Protein AF-A0A7S1DRW0-F1 (afdb_monomer_lite)

Sequence (112 aa):
KPSPTFPNPLFLMENPVLQLVQSLAPAVSYKESNVETNRKVWNNYAKDWRPDQDWVIKMASNLGEEWTTQGLEHVGDEWSDRASLNQVLDDWILPHLTVNGGEGCVAAGGGV

Organism: Hemiselmis andersenii (NCBI:txid464988)

Secondary structure (DSSP, 8-state):
-----PPPGGGG---HHHHHHHHHGGG---S--HHHHHHHHHHHHHHH--TT-HHHHHHHGGGGGG--TTS--STTTTTS-HHHHHHHIIIIIGGG--TTT-------SS--

pLDDT: mean 72.21, std 16.39, range [38.53, 93.38]

Radius of gyration: 24.85 Å; chains: 1; bounding box: 65×26×81 Å

Foldseek 3Di:
DDDDDDPDPPPPPPPVVVVVCVVCVLVDDDDDPPVVVVVSVVVVVQVPDDLPDPVLVVLLVVAPPPDDSVPCPDFQCSPYPPVVVVCCCVVPPVVPDDPPDDPDPPPPRRDD

Structure (mmCIF, N/CA/C/O backbone):
data_AF-A0A7S1DRW0-F1
#
_entry.id   AF-A0A7S1DRW0-F1
#
loop_
_atom_site.group_PDB
_atom_site.id
_atom_site.type_symbol
_atom_site.label_atom_id
_atom_site.label_alt_id
_atom_site.label_comp_id
_atom_site.label_asym_id
_atom_site.label_entity_id
_atom_site.label_seq_id
_atom_site.pdbx_PDB_ins_code
_atom_site.Cartn_x
_atom_site.Cartn_y
_atom_site.Cartn_z
_atom_site.occupancy
_atom_site.B_iso_or_equiv
_atom_site.auth_seq_id
_atom_site.auth_comp_id
_atom_site.auth_asym_id
_atom_site.auth_atom_id
_atom_site.pdbx_PDB_model_num
ATOM 1 N N . LYS A 1 1 ? -35.462 3.597 64.788 1.00 43.19 1 LYS A N 1
ATOM 2 C CA . LYS A 1 1 ? -35.792 2.806 63.578 1.00 43.19 1 LYS A CA 1
ATOM 3 C C . LYS A 1 1 ? -35.801 3.782 62.399 1.00 43.19 1 LYS A C 1
ATOM 5 O O . LYS A 1 1 ? -36.760 4.537 62.318 1.00 43.19 1 LYS A O 1
ATOM 10 N N . PRO A 1 2 ? -34.729 3.911 61.597 1.00 45.31 2 PRO A N 1
ATOM 11 C CA . PRO A 1 2 ? -34.750 4.801 60.443 1.00 45.31 2 PRO A CA 1
ATOM 12 C C . PRO A 1 2 ? -35.350 4.088 59.221 1.00 45.31 2 PRO A C 1
ATOM 14 O O . PRO A 1 2 ? -35.240 2.871 59.085 1.00 45.31 2 PRO A O 1
ATOM 17 N N . SER A 1 3 ? -36.053 4.870 58.404 1.00 45.34 3 SER A N 1
ATOM 18 C CA . SER A 1 3 ? -36.799 4.482 57.199 1.00 45.34 3 SER A CA 1
ATOM 19 C C . SER A 1 3 ? -35.879 3.956 56.081 1.00 45.34 3 SER A C 1
ATOM 21 O O . SER A 1 3 ? -34.753 4.446 55.974 1.00 45.34 3 SER A O 1
ATOM 23 N N . PRO A 1 4 ? -36.317 3.010 55.225 1.00 48.12 4 PRO A N 1
ATOM 24 C CA . PRO A 1 4 ? -35.537 2.582 54.070 1.00 48.12 4 PRO A CA 1
ATOM 25 C C . PRO A 1 4 ? -35.581 3.649 52.968 1.00 48.12 4 PRO A C 1
ATOM 27 O O . PRO A 1 4 ? -36.626 3.937 52.388 1.00 48.12 4 PRO A O 1
ATOM 30 N N . THR A 1 5 ? -34.428 4.235 52.659 1.00 52.19 5 THR A N 1
ATOM 31 C CA . THR A 1 5 ? -34.209 4.988 51.421 1.00 52.19 5 THR A CA 1
ATOM 32 C C . THR A 1 5 ? -34.170 4.008 50.252 1.00 52.19 5 THR A C 1
ATOM 34 O O . THR A 1 5 ? -33.234 3.217 50.136 1.00 52.19 5 THR A O 1
ATOM 37 N N . PHE A 1 6 ? -35.184 4.045 49.389 1.00 52.62 6 PHE A N 1
ATOM 38 C CA . PHE A 1 6 ? -35.141 3.364 48.097 1.00 52.62 6 PHE A CA 1
ATOM 39 C C . PHE A 1 6 ? -34.077 4.027 47.207 1.00 52.62 6 PHE A C 1
ATOM 41 O O . PHE A 1 6 ? -34.055 5.259 47.127 1.00 52.62 6 PHE A O 1
ATOM 48 N N . PRO A 1 7 ? -33.200 3.266 46.528 1.00 47.34 7 PRO A N 1
ATOM 49 C CA . PRO A 1 7 ? -32.311 3.852 45.541 1.00 47.34 7 PRO A CA 1
ATOM 50 C C . PRO A 1 7 ? -33.132 4.309 44.330 1.00 47.34 7 PRO A C 1
ATOM 52 O O . PRO A 1 7 ? -33.990 3.593 43.816 1.00 47.34 7 PRO A O 1
ATOM 55 N N . ASN A 1 8 ? -32.870 5.542 43.908 1.00 48.69 8 ASN A N 1
ATOM 56 C CA . ASN A 1 8 ? -33.477 6.190 42.754 1.00 48.69 8 ASN A CA 1
ATOM 57 C C . ASN A 1 8 ? -33.179 5.359 41.480 1.00 48.69 8 ASN A C 1
ATOM 59 O O . ASN A 1 8 ? -32.003 5.124 41.196 1.00 48.69 8 ASN A O 1
ATOM 63 N N . PRO A 1 9 ? -34.175 4.942 40.677 1.00 45.41 9 PRO A N 1
ATOM 64 C CA . PRO A 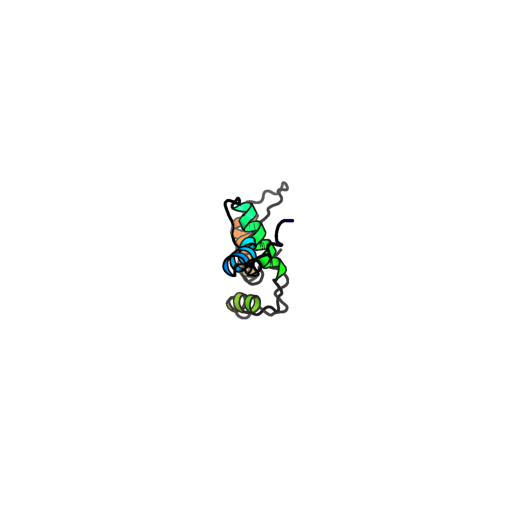1 9 ? -33.964 4.074 39.508 1.00 45.41 9 PRO A CA 1
ATOM 65 C C . PRO A 1 9 ? -33.282 4.763 38.307 1.00 45.41 9 PRO A C 1
ATOM 67 O O . PRO A 1 9 ? -33.159 4.172 37.240 1.00 45.41 9 PRO A O 1
ATOM 70 N N . LEU A 1 10 ? -32.808 6.002 38.461 1.00 47.94 10 LEU A N 1
ATOM 71 C CA . LEU A 1 10 ? -32.199 6.800 37.391 1.00 47.94 10 LEU A CA 1
ATOM 72 C C . LEU A 1 10 ? -30.684 6.581 37.211 1.00 47.94 10 LEU A C 1
ATOM 74 O O . LEU A 1 10 ? -30.066 7.270 36.407 1.00 47.94 10 LEU A O 1
ATOM 78 N N . PHE A 1 11 ? -30.069 5.633 37.925 1.00 48.75 11 PHE A N 1
ATOM 79 C CA . PHE A 1 11 ? -28.610 5.440 37.904 1.00 48.75 11 PHE A CA 1
ATOM 80 C C . PHE A 1 11 ? -28.096 4.431 36.853 1.00 48.75 11 PHE A C 1
ATOM 82 O O . PHE A 1 11 ? -26.914 4.110 36.851 1.00 48.75 11 PHE A O 1
ATOM 89 N N . LEU A 1 12 ? -28.952 3.925 35.956 1.00 49.38 12 LEU A N 1
ATOM 90 C CA . LEU A 1 12 ? -28.571 2.932 34.932 1.00 49.38 12 LEU A CA 1
ATOM 91 C C . LEU A 1 12 ? -28.955 3.336 33.500 1.00 49.38 12 LEU A C 1
ATOM 93 O O . LEU A 1 12 ? -29.200 2.483 32.654 1.00 49.38 12 LEU A O 1
ATOM 97 N N . MET A 1 13 ? -29.000 4.632 33.196 1.00 48.41 13 MET A N 1
ATOM 98 C CA . MET A 1 13 ? -28.824 5.059 31.808 1.00 48.41 13 MET A CA 1
ATOM 99 C C . MET A 1 13 ? -27.343 5.349 31.621 1.00 48.41 13 MET A C 1
ATOM 101 O O . MET A 1 13 ? -26.873 6.448 31.916 1.00 48.41 13 MET A O 1
ATOM 105 N N . GLU A 1 14 ? -26.598 4.331 31.185 1.00 60.47 14 GLU A N 1
ATOM 106 C CA . GLU A 1 14 ? -25.268 4.546 30.625 1.00 60.47 14 GLU A CA 1
ATOM 107 C C . GLU A 1 14 ? -25.389 5.649 29.578 1.00 60.47 14 GLU A C 1
ATOM 109 O O . GLU A 1 14 ? -26.160 5.547 28.624 1.00 60.47 14 GLU A O 1
ATOM 114 N N . ASN A 1 15 ? -24.707 6.764 29.826 1.00 73.38 15 ASN A N 1
ATOM 115 C CA . ASN A 1 15 ? -24.805 7.934 28.978 1.00 73.38 15 ASN A CA 1
ATOM 116 C C . ASN A 1 15 ? -24.388 7.519 27.552 1.00 73.38 15 ASN A C 1
ATOM 118 O O . ASN A 1 15 ? -23.252 7.076 27.375 1.00 73.38 15 ASN A O 1
ATOM 122 N N . PRO A 1 16 ? -25.251 7.657 26.531 1.00 70.50 16 PRO A N 1
ATOM 123 C CA . PRO A 1 16 ? -24.930 7.236 25.165 1.00 70.50 16 PRO A CA 1
ATOM 124 C C . PRO A 1 16 ? -23.700 7.968 24.609 1.00 70.50 16 PRO A C 1
ATOM 126 O O . PRO A 1 16 ? -22.990 7.439 23.758 1.00 70.50 16 PRO A O 1
ATOM 129 N N . VAL A 1 17 ? -23.384 9.152 25.149 1.00 68.31 17 VAL A N 1
ATOM 130 C CA . VAL A 1 17 ? -22.139 9.872 24.861 1.00 68.31 17 VAL A CA 1
ATOM 131 C C . VAL A 1 17 ? -20.920 9.121 25.404 1.00 68.31 17 VAL A C 1
ATOM 133 O O . VAL A 1 17 ? -19.900 9.073 24.729 1.00 68.31 17 VAL A O 1
ATOM 136 N N . LEU A 1 18 ? -21.005 8.489 26.580 1.00 66.06 18 LEU A N 1
ATOM 137 C CA . LEU A 1 18 ? -19.915 7.672 27.130 1.00 66.06 18 LEU A CA 1
ATOM 138 C C . LEU A 1 18 ? -19.681 6.405 26.306 1.00 66.06 18 LEU A C 1
ATOM 140 O O . LEU A 1 18 ? -18.528 6.074 26.052 1.00 66.06 18 LEU A O 1
ATOM 144 N N . GLN A 1 19 ? -20.741 5.740 25.840 1.00 70.69 19 GLN A N 1
ATOM 145 C CA . GLN A 1 19 ? -20.610 4.575 24.956 1.00 70.69 19 GLN A CA 1
ATOM 146 C C . GLN A 1 19 ? -19.999 4.959 23.604 1.00 70.69 19 GLN A C 1
ATOM 148 O O . GLN A 1 19 ? -19.099 4.280 23.112 1.00 70.69 19 GLN A O 1
ATOM 153 N N . LEU A 1 20 ? -20.420 6.092 23.033 1.00 71.19 20 LEU A N 1
ATOM 154 C CA . LEU A 1 20 ? -19.834 6.624 21.807 1.00 71.19 20 LEU A CA 1
ATOM 155 C C . LEU A 1 20 ? -18.347 6.956 22.005 1.00 71.19 20 LEU A C 1
ATOM 157 O O . LEU A 1 20 ? -17.514 6.511 21.221 1.00 71.19 20 LEU A O 1
ATOM 161 N N . VAL A 1 21 ? -17.992 7.654 23.087 1.00 69.88 21 VAL A N 1
ATOM 162 C CA . VAL A 1 21 ? -16.595 7.973 23.426 1.00 69.88 21 VAL A CA 1
ATOM 163 C C . VAL A 1 21 ? -15.768 6.705 23.648 1.00 69.88 21 VAL A C 1
ATOM 165 O O . VAL A 1 21 ? -14.647 6.639 23.162 1.00 69.88 21 VAL A O 1
ATOM 168 N N . GLN A 1 22 ? -16.307 5.677 24.308 1.00 68.69 22 GLN A N 1
ATOM 169 C CA . GLN A 1 22 ? -15.629 4.387 24.490 1.00 68.69 22 GLN A CA 1
ATOM 170 C C . GLN A 1 22 ? -15.452 3.623 23.173 1.00 68.69 22 GLN A C 1
ATOM 172 O O . GLN A 1 22 ? -14.400 3.027 22.961 1.00 68.69 22 GLN A O 1
ATOM 177 N N . SER A 1 23 ? -16.435 3.670 22.271 1.00 72.38 23 SER A N 1
ATOM 178 C CA . SER A 1 23 ? -16.342 3.040 20.946 1.00 72.38 23 SER A CA 1
ATOM 179 C C . SER A 1 23 ? -15.348 3.746 20.018 1.00 72.38 23 SER A C 1
ATOM 181 O O . SER A 1 23 ? -14.712 3.105 19.185 1.00 72.38 23 SER A O 1
ATOM 183 N N . LEU A 1 24 ? -15.177 5.059 20.195 1.00 67.19 24 LEU A N 1
ATOM 184 C CA . LEU A 1 24 ? -14.235 5.883 19.441 1.00 67.19 24 LEU A CA 1
ATOM 185 C C . LEU A 1 24 ? -12.853 5.946 20.106 1.00 67.19 24 LEU A C 1
ATOM 187 O O . LEU A 1 24 ? -11.885 6.299 19.442 1.00 67.19 24 LEU A O 1
ATOM 191 N N . ALA A 1 25 ? -12.726 5.577 21.384 1.00 64.69 25 ALA A N 1
ATOM 192 C CA . ALA A 1 25 ? -11.472 5.628 22.138 1.00 64.69 25 ALA A CA 1
ATOM 193 C C . ALA A 1 25 ? -10.301 4.866 21.481 1.00 64.69 25 ALA A C 1
ATOM 195 O O . ALA A 1 25 ? -9.194 5.400 21.498 1.00 64.69 25 ALA A O 1
ATOM 196 N N . PRO A 1 26 ? -10.488 3.691 20.843 1.00 64.38 26 PRO A N 1
ATOM 197 C CA . PRO A 1 26 ? -9.412 3.020 20.109 1.00 64.38 26 PRO A CA 1
ATOM 198 C C . PRO A 1 26 ? -8.958 3.779 18.853 1.00 64.38 26 PRO A C 1
ATOM 200 O O . PRO A 1 26 ? -7.848 3.559 18.374 1.00 64.38 26 PRO A O 1
ATOM 203 N N . ALA A 1 27 ? -9.813 4.654 18.313 1.00 60.34 27 ALA A N 1
ATOM 204 C CA . ALA A 1 27 ? -9.561 5.464 17.123 1.00 60.34 27 ALA A CA 1
ATOM 205 C C . ALA A 1 27 ? -9.046 6.881 17.452 1.00 60.34 27 ALA A C 1
ATOM 207 O O . ALA A 1 27 ? -8.635 7.613 16.553 1.00 60.34 27 ALA A O 1
ATOM 208 N N . VAL A 1 28 ? -9.052 7.281 18.728 1.00 55.28 28 VAL A N 1
ATOM 209 C CA . VAL A 1 28 ? -8.582 8.593 19.188 1.00 55.28 28 VAL A CA 1
ATOM 210 C C . VAL A 1 28 ? -7.127 8.480 19.646 1.00 55.28 28 VAL A C 1
ATOM 212 O O . VAL A 1 28 ? -6.835 7.944 20.712 1.00 55.28 28 VAL A O 1
ATOM 215 N N . SER A 1 29 ? -6.198 9.028 18.860 1.00 50.69 29 SER A N 1
ATOM 216 C CA . SER A 1 29 ? -4.794 9.176 19.269 1.00 50.69 29 SER A CA 1
ATOM 217 C C . SER A 1 29 ? -4.612 10.483 20.050 1.00 50.69 29 SER A C 1
ATOM 219 O O . SER A 1 29 ? -4.688 11.574 19.482 1.00 50.69 29 SER A O 1
ATOM 221 N N . TYR A 1 30 ? -4.375 10.395 21.363 1.00 50.81 30 TYR A N 1
ATOM 222 C CA . TYR A 1 30 ? -3.871 11.517 22.165 1.00 50.81 30 TYR A CA 1
ATOM 223 C C . TYR A 1 30 ? -2.361 11.352 22.383 1.00 50.81 30 TYR A C 1
ATOM 225 O O . TYR A 1 30 ? -1.934 10.425 23.061 1.00 50.81 30 TYR A O 1
ATOM 233 N N . LYS A 1 31 ? -1.566 12.286 21.834 1.00 56.78 31 LYS A N 1
ATOM 234 C CA . LYS A 1 31 ? -0.102 12.441 22.015 1.00 56.78 31 LYS A CA 1
ATOM 235 C C . LYS A 1 31 ? 0.709 11.134 22.008 1.00 56.78 31 LYS A C 1
ATOM 237 O O . LYS A 1 31 ? 1.611 10.948 22.824 1.00 56.78 31 LYS A O 1
ATOM 242 N N . GLU A 1 32 ? 0.450 10.262 21.049 1.00 62.66 32 GLU A N 1
ATOM 243 C CA . GLU A 1 32 ? 1.394 9.195 20.724 1.00 62.66 32 GLU A CA 1
ATOM 244 C C . GLU A 1 32 ? 2.458 9.716 19.753 1.00 62.66 32 GLU A C 1
ATOM 246 O O . GLU A 1 32 ? 2.243 10.695 19.032 1.00 62.66 32 GLU A O 1
ATOM 251 N N . SER A 1 33 ? 3.643 9.101 19.756 1.00 76.75 33 SER A N 1
ATOM 252 C CA . SER A 1 33 ? 4.655 9.433 18.755 1.00 76.75 33 SER A CA 1
ATOM 253 C C . SER A 1 33 ? 4.122 9.095 17.361 1.00 76.75 33 SER A C 1
ATOM 255 O O . SER A 1 33 ? 3.285 8.201 17.197 1.00 76.75 33 SER A O 1
ATOM 257 N N . ASN A 1 34 ? 4.631 9.784 16.339 1.00 79.75 34 ASN A N 1
ATOM 258 C CA . ASN A 1 34 ? 4.255 9.502 14.952 1.00 79.75 34 ASN A CA 1
ATOM 259 C C . ASN A 1 34 ? 4.516 8.023 14.596 1.00 79.75 34 ASN A C 1
ATOM 261 O O . ASN A 1 34 ? 3.745 7.396 13.882 1.00 79.75 34 ASN A O 1
ATOM 265 N N . VAL A 1 35 ? 5.565 7.438 15.186 1.00 84.62 35 VAL A N 1
ATOM 266 C CA . VAL A 1 35 ? 5.915 6.019 15.037 1.00 84.62 35 VAL A CA 1
ATOM 267 C C . VAL A 1 35 ? 4.813 5.106 15.575 1.00 84.62 35 VAL A C 1
ATOM 269 O O . VAL A 1 35 ? 4.388 4.191 14.876 1.00 84.62 35 VAL A O 1
ATOM 272 N N . GLU A 1 36 ? 4.334 5.348 16.796 1.00 80.12 36 GLU A N 1
ATOM 273 C CA . GLU A 1 36 ? 3.323 4.486 17.417 1.00 80.12 36 GLU A CA 1
ATOM 274 C C . GLU A 1 36 ? 1.952 4.650 16.749 1.00 80.12 36 GLU A C 1
ATOM 276 O O . GLU A 1 36 ? 1.255 3.666 16.505 1.00 80.12 36 GLU A O 1
ATOM 281 N N . THR A 1 37 ? 1.612 5.877 16.344 1.00 80.75 37 THR A N 1
ATOM 282 C CA . THR A 1 37 ? 0.391 6.142 15.571 1.00 80.75 37 THR A CA 1
ATOM 283 C C . THR A 1 37 ? 0.427 5.404 14.231 1.00 80.75 37 THR A C 1
ATOM 285 O O . THR A 1 37 ? -0.506 4.666 13.910 1.00 80.75 37 THR A O 1
ATOM 288 N N . ASN A 1 38 ? 1.526 5.518 13.479 1.00 81.50 38 ASN A N 1
ATOM 289 C CA . ASN A 1 38 ? 1.670 4.835 12.192 1.00 81.50 38 ASN A CA 1
ATOM 290 C C . ASN A 1 38 ? 1.660 3.314 12.346 1.00 81.50 38 ASN A C 1
ATOM 292 O O . ASN A 1 38 ? 1.029 2.630 11.546 1.00 81.50 38 ASN A O 1
ATOM 296 N N . ARG A 1 39 ? 2.289 2.772 13.396 1.00 85.38 39 ARG A N 1
ATOM 297 C CA . ARG A 1 39 ? 2.240 1.334 13.694 1.00 85.38 39 ARG A CA 1
ATOM 298 C C . ARG A 1 39 ? 0.802 0.841 13.844 1.00 85.38 39 ARG A C 1
ATOM 300 O O . ARG A 1 39 ? 0.451 -0.181 13.264 1.00 85.38 39 ARG A O 1
ATOM 307 N N . LYS A 1 40 ? -0.037 1.549 14.602 1.00 84.44 40 LYS A N 1
ATOM 308 C CA . LYS A 1 40 ? -1.443 1.160 14.798 1.00 84.44 40 LYS A CA 1
ATOM 309 C C . LYS A 1 40 ? -2.245 1.224 13.504 1.00 84.44 40 LYS A C 1
ATOM 311 O O . LYS A 1 40 ? -3.006 0.301 13.229 1.00 84.44 40 LYS A O 1
ATOM 316 N N . VAL A 1 41 ? -2.049 2.278 12.710 1.00 85.06 41 VAL A N 1
ATOM 317 C CA . VAL A 1 41 ? -2.688 2.419 11.393 1.00 85.06 41 VAL A CA 1
ATOM 318 C C . VAL A 1 41 ? -2.314 1.241 10.496 1.00 85.06 41 VAL A C 1
ATOM 320 O O . VAL A 1 41 ? -3.206 0.569 9.983 1.00 85.06 41 VAL A O 1
ATOM 323 N N . TRP A 1 42 ? -1.021 0.930 10.383 1.00 87.88 42 TRP A N 1
ATOM 324 C CA . TRP A 1 42 ? -0.542 -0.175 9.553 1.00 87.88 42 TRP A CA 1
ATOM 325 C C . TRP A 1 42 ? -1.012 -1.541 10.040 1.00 87.88 42 TRP A C 1
ATOM 327 O O . TRP A 1 42 ? -1.440 -2.358 9.231 1.00 87.88 42 TRP A O 1
ATOM 337 N N . ASN A 1 43 ? -1.006 -1.779 11.352 1.00 89.00 43 ASN A N 1
ATOM 338 C CA . ASN A 1 43 ? -1.495 -3.033 11.919 1.00 89.00 43 ASN A CA 1
ATOM 339 C C . ASN A 1 43 ? -2.984 -3.246 11.632 1.00 89.00 43 ASN A C 1
ATOM 341 O O . ASN A 1 43 ? -3.388 -4.355 11.293 1.00 89.00 43 ASN A O 1
ATOM 345 N N . ASN A 1 44 ? -3.800 -2.197 11.763 1.00 87.94 44 ASN A N 1
ATOM 346 C CA . ASN A 1 44 ? -5.227 -2.283 11.464 1.00 87.94 44 ASN A CA 1
ATOM 347 C C . ASN A 1 44 ? -5.467 -2.505 9.968 1.00 87.94 44 ASN A C 1
ATOM 349 O O . ASN A 1 44 ? -6.258 -3.370 9.606 1.00 87.94 44 ASN A O 1
ATOM 353 N N . TYR A 1 45 ? -4.739 -1.785 9.113 1.00 89.19 45 TYR A N 1
ATOM 354 C CA . TYR A 1 45 ? -4.808 -1.962 7.666 1.00 89.19 45 TYR A CA 1
ATOM 355 C C . TYR A 1 45 ? -4.461 -3.398 7.252 1.00 89.19 45 TYR A C 1
ATOM 357 O O . TYR A 1 45 ? -5.250 -4.065 6.589 1.00 89.19 45 TYR A O 1
ATOM 365 N N . ALA A 1 46 ? -3.316 -3.910 7.713 1.00 91.06 46 ALA A N 1
ATOM 366 C CA . ALA A 1 46 ? -2.835 -5.247 7.376 1.00 91.06 46 ALA A CA 1
ATOM 367 C C . ALA A 1 46 ? -3.734 -6.367 7.923 1.00 91.06 46 ALA A C 1
ATOM 369 O O . ALA A 1 46 ? -3.841 -7.425 7.310 1.00 91.06 46 ALA A O 1
ATOM 370 N N . LYS A 1 47 ? -4.397 -6.150 9.066 1.00 91.88 47 LYS A N 1
ATOM 371 C CA . LYS A 1 47 ? -5.304 -7.135 9.672 1.00 91.88 47 LYS A CA 1
ATOM 372 C C . LYS A 1 47 ? -6.526 -7.430 8.798 1.00 91.88 47 LYS A C 1
ATOM 374 O O . LYS A 1 47 ? -6.978 -8.576 8.755 1.00 91.88 47 LYS A O 1
ATOM 379 N N . ASP A 1 48 ? -7.065 -6.403 8.148 1.00 90.06 48 ASP A N 1
ATOM 380 C CA . ASP A 1 48 ? -8.298 -6.505 7.363 1.00 90.06 48 ASP A CA 1
ATOM 381 C C . ASP A 1 48 ? -8.034 -6.670 5.858 1.00 90.06 48 ASP A C 1
ATOM 383 O O . ASP A 1 48 ? -8.965 -6.952 5.092 1.00 90.06 48 ASP A O 1
ATOM 387 N N . TRP A 1 49 ? -6.770 -6.540 5.440 1.00 93.38 49 TRP A N 1
ATOM 388 C CA . TRP A 1 49 ? -6.333 -6.733 4.064 1.00 93.38 49 TRP A CA 1
ATOM 389 C C . TRP A 1 49 ? -6.526 -8.185 3.618 1.00 93.38 49 TRP A C 1
ATOM 391 O O . TRP A 1 49 ? -6.096 -9.134 4.280 1.00 93.38 49 TRP A O 1
ATOM 401 N N . ARG A 1 50 ? -7.179 -8.344 2.467 1.00 91.06 50 ARG A N 1
ATOM 402 C CA . ARG A 1 50 ? -7.224 -9.571 1.668 1.00 91.06 50 ARG A CA 1
ATOM 403 C C . ARG A 1 50 ? -7.401 -9.173 0.199 1.00 91.06 50 ARG A C 1
ATOM 405 O O . ARG A 1 50 ? -8.059 -8.160 -0.057 1.00 91.06 50 ARG A O 1
ATOM 412 N N . PRO A 1 51 ? -6.896 -9.966 -0.757 1.00 89.50 51 PRO A N 1
ATOM 413 C CA . PRO A 1 51 ? -6.985 -9.639 -2.182 1.00 89.50 51 PRO A CA 1
ATOM 414 C C . PRO A 1 51 ? -8.425 -9.575 -2.715 1.00 89.50 51 PRO A C 1
ATOM 416 O O . PRO A 1 51 ? -8.673 -8.969 -3.752 1.00 89.50 51 PRO A O 1
ATOM 419 N N . ASP A 1 52 ? -9.382 -10.184 -2.013 1.00 90.19 52 ASP A N 1
ATOM 420 C CA . ASP A 1 52 ? -10.800 -10.221 -2.368 1.00 90.19 52 ASP A CA 1
ATOM 421 C C . ASP A 1 52 ? -11.639 -9.101 -1.727 1.00 90.19 52 ASP A C 1
ATOM 423 O O . ASP A 1 52 ? -12.842 -9.029 -1.967 1.00 90.19 52 ASP A O 1
ATOM 427 N N . GLN A 1 53 ? -11.039 -8.209 -0.932 1.00 92.06 53 GLN A N 1
ATOM 428 C CA . GLN A 1 53 ? -11.766 -7.083 -0.342 1.00 92.06 53 GLN A CA 1
ATOM 429 C C . GLN A 1 53 ? -12.120 -6.034 -1.401 1.00 92.06 53 GLN A C 1
ATOM 431 O O . GLN A 1 53 ? -11.255 -5.582 -2.151 1.00 92.06 53 GLN A O 1
ATOM 436 N N . ASP A 1 54 ? -13.361 -5.541 -1.379 1.00 91.81 54 ASP A N 1
ATOM 437 C CA . ASP A 1 54 ? -13.857 -4.536 -2.334 1.00 91.81 54 ASP A CA 1
ATOM 438 C C . ASP A 1 54 ? -12.956 -3.297 -2.429 1.00 91.81 54 ASP A C 1
ATOM 440 O O . ASP A 1 54 ? -12.725 -2.750 -3.509 1.00 91.81 54 ASP A O 1
ATOM 444 N N . TRP A 1 55 ? -12.441 -2.833 -1.289 1.00 90.44 55 TRP A N 1
ATOM 445 C CA . TRP A 1 55 ? -11.585 -1.653 -1.239 1.00 90.44 55 TRP A CA 1
ATOM 446 C C . TRP A 1 55 ? -10.187 -1.925 -1.815 1.00 90.44 55 TRP A C 1
ATOM 448 O O . TRP A 1 55 ? -9.647 -1.043 -2.479 1.00 90.44 55 TRP A O 1
ATOM 458 N N . VAL A 1 56 ? -9.644 -3.136 -1.642 1.00 90.94 56 VAL A N 1
ATOM 459 C CA . VAL A 1 56 ? -8.358 -3.561 -2.226 1.00 90.94 56 VAL A CA 1
ATOM 460 C C . VAL A 1 56 ? -8.491 -3.665 -3.742 1.00 90.94 56 VAL A C 1
ATOM 462 O O . VAL A 1 56 ? -7.714 -3.056 -4.473 1.00 90.94 56 VAL A O 1
ATOM 465 N N . ILE A 1 57 ? -9.539 -4.339 -4.222 1.00 89.56 57 ILE A N 1
ATOM 466 C CA . ILE A 1 57 ? -9.857 -4.468 -5.653 1.00 89.56 57 ILE A CA 1
ATOM 467 C C . ILE A 1 57 ? -10.017 -3.084 -6.291 1.00 89.56 57 ILE A C 1
ATOM 469 O O . ILE A 1 57 ? -9.487 -2.812 -7.367 1.00 89.56 57 ILE A O 1
ATOM 473 N N . LYS A 1 58 ? -10.722 -2.171 -5.615 1.00 90.12 58 LYS A N 1
ATOM 474 C CA . LYS A 1 58 ? -10.899 -0.799 -6.097 1.00 90.12 58 LYS A CA 1
ATOM 475 C C . LYS A 1 58 ? -9.578 -0.033 -6.171 1.00 90.12 58 LYS A C 1
ATOM 477 O O . LYS A 1 58 ? -9.397 0.747 -7.103 1.00 90.12 58 LYS A O 1
ATOM 482 N N . MET A 1 59 ? -8.669 -0.223 -5.220 1.00 88.94 59 MET A N 1
ATOM 483 C CA . MET A 1 59 ? -7.347 0.407 -5.271 1.00 88.94 59 MET A CA 1
ATOM 484 C C . MET A 1 59 ? -6.514 -0.149 -6.425 1.00 88.94 59 MET A C 1
ATOM 486 O O . MET A 1 59 ? -6.053 0.633 -7.260 1.00 88.94 59 MET A O 1
ATOM 490 N N . ALA A 1 60 ? -6.452 -1.477 -6.537 1.00 88.12 60 ALA A N 1
ATOM 491 C CA . ALA A 1 60 ? -5.749 -2.176 -7.604 1.00 88.12 60 ALA A CA 1
ATOM 492 C C . ALA A 1 60 ? -6.311 -1.853 -8.997 1.00 88.12 60 ALA A C 1
ATOM 494 O O . ALA A 1 60 ? -5.560 -1.837 -9.962 1.00 88.12 60 ALA A O 1
ATOM 495 N N . SER A 1 61 ? -7.596 -1.488 -9.114 1.00 86.62 61 SER A N 1
ATOM 496 C CA . SER A 1 61 ? -8.216 -1.112 -10.395 1.00 86.62 61 SER A CA 1
ATOM 497 C C . SER A 1 61 ? -7.519 0.019 -11.152 1.00 86.62 61 SER A C 1
ATOM 499 O O . SER A 1 61 ? -7.643 0.107 -12.374 1.00 86.62 61 SER A O 1
ATOM 501 N N . ASN A 1 62 ? -6.739 0.847 -10.455 1.00 83.44 62 ASN A N 1
ATOM 502 C CA . ASN A 1 62 ? -5.964 1.920 -11.073 1.00 83.44 62 ASN A CA 1
ATOM 503 C C . ASN A 1 62 ? -4.666 1.431 -11.743 1.00 83.44 62 ASN A C 1
ATOM 505 O O . ASN A 1 62 ? -4.035 2.211 -12.451 1.00 83.44 62 ASN A O 1
ATOM 509 N N . LEU A 1 63 ? -4.281 0.165 -11.550 1.00 80.19 63 LEU A N 1
ATOM 510 C CA . LEU A 1 63 ? -3.047 -0.431 -12.079 1.00 80.19 63 LEU A CA 1
ATOM 511 C C . LEU A 1 63 ? -3.187 -0.950 -13.525 1.00 80.19 63 LEU A C 1
ATOM 513 O O . LEU A 1 63 ? -2.240 -1.488 -14.086 1.00 80.19 63 LEU A O 1
ATOM 517 N N . GLY A 1 64 ? -4.351 -0.782 -14.163 1.00 74.31 64 GLY A N 1
ATOM 518 C CA . GLY A 1 64 ? -4.557 -1.131 -15.576 1.00 74.31 64 GLY A CA 1
ATOM 519 C C . GLY A 1 64 ? -4.902 -2.605 -15.816 1.00 74.31 64 GLY A C 1
ATOM 520 O O . GLY A 1 64 ? -5.595 -3.215 -15.014 1.00 74.31 64 GLY A O 1
ATOM 521 N N . GLU A 1 65 ? -4.490 -3.176 -16.949 1.00 69.00 65 GLU A N 1
ATOM 522 C CA . GLU A 1 65 ? -4.810 -4.574 -17.310 1.00 69.00 65 GLU A CA 1
ATOM 523 C C . GLU A 1 65 ? -3.888 -5.609 -16.638 1.00 69.00 65 GLU A C 1
ATOM 525 O O . GLU A 1 65 ? -4.145 -6.808 -16.728 1.00 69.00 65 GLU A O 1
ATOM 530 N N . GLU A 1 66 ? -2.822 -5.171 -15.959 1.00 65.44 66 GLU A N 1
ATOM 531 C CA . GLU A 1 66 ? -1.824 -6.071 -15.364 1.00 65.44 66 GLU A CA 1
ATOM 532 C C . GLU A 1 66 ? -2.247 -6.676 -14.020 1.00 65.44 66 GLU A C 1
ATOM 534 O O . GLU A 1 66 ? -1.682 -7.689 -13.601 1.00 65.44 66 GLU A O 1
ATOM 539 N N . TRP A 1 67 ? -3.249 -6.111 -13.340 1.00 72.50 67 TRP A N 1
ATOM 540 C CA . TRP A 1 67 ? -3.699 -6.654 -12.061 1.00 72.50 67 TRP A CA 1
ATOM 541 C C . TRP A 1 67 ? -4.839 -7.662 -12.266 1.00 72.50 67 TRP A C 1
ATOM 543 O O . TRP A 1 67 ? -5.855 -7.408 -12.912 1.00 72.50 67 TRP A O 1
ATOM 553 N N . THR A 1 68 ? -4.683 -8.833 -11.658 1.00 67.62 68 THR A N 1
ATOM 554 C CA . THR A 1 68 ? -5.771 -9.788 -11.429 1.00 67.62 68 THR A CA 1
ATOM 555 C C . THR A 1 68 ? -5.854 -10.039 -9.928 1.00 67.62 68 THR A C 1
ATOM 557 O O . THR A 1 68 ? -4.860 -9.883 -9.222 1.00 67.62 68 THR A O 1
ATOM 560 N N . THR A 1 69 ? -7.003 -10.470 -9.404 1.00 59.56 69 THR A N 1
ATOM 561 C CA . THR A 1 69 ? -7.130 -10.840 -7.979 1.00 59.56 69 THR A CA 1
ATOM 562 C C . THR A 1 69 ? -6.167 -11.955 -7.555 1.00 59.56 69 THR A C 1
ATOM 564 O O . THR A 1 69 ? -5.868 -12.078 -6.375 1.00 59.56 69 THR A O 1
ATOM 567 N N . GLN A 1 70 ? -5.652 -12.747 -8.502 1.00 62.00 70 GLN A N 1
ATOM 568 C CA . GLN A 1 70 ? -4.624 -13.766 -8.259 1.00 62.00 70 GLN A CA 1
ATOM 569 C C . GLN A 1 70 ? -3.195 -13.199 -8.201 1.00 62.00 70 GLN A C 1
ATOM 571 O O . GLN A 1 70 ? -2.284 -13.928 -7.824 1.00 62.00 70 GLN A O 1
ATOM 576 N N . GLY A 1 71 ? -2.995 -11.933 -8.583 1.00 73.00 71 GLY A N 1
ATOM 577 C CA . GLY A 1 71 ? -1.697 -11.253 -8.592 1.00 73.00 71 GLY A CA 1
ATOM 578 C C . GLY A 1 71 ? -1.427 -10.353 -7.382 1.00 73.00 71 GLY A C 1
ATOM 579 O O . GLY A 1 71 ? -0.315 -9.855 -7.270 1.00 73.00 71 GLY A O 1
ATOM 580 N N . LEU A 1 72 ? -2.413 -10.144 -6.501 1.00 84.00 72 LEU A N 1
ATOM 581 C CA . LEU A 1 72 ? -2.238 -9.439 -5.227 1.00 84.00 72 LEU A CA 1
ATOM 582 C C . LEU A 1 72 ? -1.866 -10.464 -4.149 1.00 84.00 72 LEU A C 1
ATOM 584 O O . LEU A 1 72 ? -2.739 -11.080 -3.531 1.00 84.00 72 LEU A O 1
ATOM 588 N N . GLU A 1 73 ? -0.572 -10.693 -3.964 1.00 87.00 73 GLU A N 1
ATOM 589 C CA . GLU A 1 73 ? -0.046 -11.679 -3.016 1.00 87.00 73 GLU A CA 1
ATOM 590 C C . GLU A 1 73 ? 0.260 -11.036 -1.659 1.00 87.00 73 GLU A C 1
ATOM 592 O O . GLU A 1 73 ? 0.113 -11.660 -0.599 1.00 87.00 73 GLU A O 1
ATOM 597 N N . HIS A 1 74 ? 0.661 -9.767 -1.684 1.00 86.69 74 HIS A N 1
ATOM 598 C CA . HIS A 1 74 ? 1.175 -9.044 -0.537 1.00 86.69 74 HIS A CA 1
ATOM 599 C C . HIS A 1 74 ? 0.475 -7.700 -0.344 1.00 86.69 74 HIS A C 1
ATOM 601 O O . HIS A 1 74 ? 0.017 -7.046 -1.280 1.00 86.69 74 HIS A O 1
ATOM 607 N N . VAL A 1 75 ? 0.416 -7.270 0.918 1.00 88.00 75 VAL A N 1
ATOM 608 C CA . VAL A 1 75 ? -0.062 -5.931 1.275 1.00 88.00 75 VAL A CA 1
ATOM 609 C C . VAL A 1 75 ? 0.809 -4.895 0.565 1.00 88.00 75 VAL A C 1
ATOM 611 O O . VAL A 1 75 ? 2.027 -4.894 0.751 1.00 88.00 75 VAL A O 1
ATOM 614 N N . GLY A 1 76 ? 0.179 -4.001 -0.194 1.00 86.19 76 GLY A N 1
ATOM 615 C CA . GLY A 1 76 ? 0.858 -2.968 -0.973 1.00 86.19 76 GLY A CA 1
ATOM 616 C C . GLY A 1 76 ? 0.902 -3.258 -2.473 1.00 86.19 76 GLY A C 1
ATOM 617 O O . GLY A 1 76 ? 1.087 -2.331 -3.257 1.00 86.19 76 GLY A O 1
ATOM 618 N N . ASP A 1 77 ? 0.649 -4.495 -2.910 1.00 85.94 77 ASP A N 1
ATOM 619 C CA . ASP A 1 77 ? 0.546 -4.808 -4.345 1.00 85.94 77 ASP A CA 1
ATOM 620 C C . ASP A 1 77 ? -0.562 -3.986 -5.026 1.00 85.94 77 ASP A C 1
ATOM 622 O O . ASP A 1 77 ? -0.530 -3.744 -6.229 1.00 85.94 77 ASP A O 1
ATOM 626 N N . GLU A 1 78 ? -1.537 -3.499 -4.256 1.00 88.56 78 GLU A N 1
ATOM 627 C CA . GLU A 1 78 ? -2.596 -2.630 -4.749 1.00 88.56 78 GLU A CA 1
ATOM 628 C C . GLU A 1 78 ? -2.173 -1.164 -4.988 1.00 88.56 78 GLU A C 1
ATOM 630 O O . GLU A 1 78 ? -3.011 -0.368 -5.420 1.00 88.56 78 GLU A O 1
ATOM 635 N N . TRP A 1 79 ? -0.921 -0.771 -4.702 1.00 86.88 79 TRP A N 1
ATOM 636 C CA . TRP A 1 79 ? -0.442 0.622 -4.839 1.00 86.88 79 TRP A CA 1
ATOM 637 C C . TRP A 1 79 ? 0.428 0.873 -6.073 1.00 86.88 79 TRP A C 1
ATOM 639 O O . TRP A 1 79 ? 0.489 2.017 -6.527 1.00 86.88 79 TRP A O 1
ATOM 649 N N . SER A 1 80 ? 1.078 -0.148 -6.636 1.00 85.69 80 SER A N 1
ATOM 650 C CA . SER A 1 80 ? 1.850 -0.014 -7.878 1.00 85.69 80 SER A CA 1
ATOM 651 C C . SER A 1 80 ? 1.983 -1.339 -8.615 1.00 85.69 80 SER A C 1
ATOM 653 O O . SER A 1 80 ? 2.015 -2.396 -7.993 1.00 85.69 80 SER A O 1
ATOM 655 N N . ASP A 1 81 ? 2.172 -1.285 -9.932 1.00 83.94 81 ASP A N 1
ATOM 656 C CA . ASP A 1 81 ? 2.611 -2.451 -10.688 1.00 83.94 81 ASP A CA 1
ATOM 657 C C . ASP A 1 81 ? 4.079 -2.800 -10.374 1.00 83.94 81 ASP A C 1
ATOM 659 O O . ASP A 1 81 ? 4.866 -1.993 -9.861 1.00 83.94 81 ASP A O 1
ATOM 663 N N . ARG A 1 82 ? 4.459 -4.036 -10.704 1.00 80.62 82 ARG A N 1
ATOM 664 C CA . ARG A 1 82 ? 5.788 -4.571 -10.396 1.00 80.62 82 ARG A CA 1
ATOM 665 C C . ARG A 1 82 ? 6.899 -3.848 -11.159 1.00 80.62 82 ARG A C 1
ATOM 667 O O . ARG A 1 82 ? 8.007 -3.738 -10.638 1.00 80.62 82 ARG A O 1
ATOM 674 N N . ALA A 1 83 ? 6.636 -3.373 -12.377 1.00 83.75 83 ALA A N 1
ATOM 675 C CA . ALA A 1 83 ? 7.644 -2.683 -13.174 1.00 83.75 83 ALA A CA 1
ATOM 676 C C . ALA A 1 83 ? 7.966 -1.310 -12.571 1.00 83.75 83 ALA A C 1
ATOM 678 O O . ALA A 1 83 ? 9.140 -0.978 -12.409 1.00 83.75 83 ALA A O 1
ATOM 679 N N . SER A 1 84 ? 6.942 -0.566 -12.154 1.00 85.38 84 SER A N 1
ATOM 680 C CA . SER A 1 84 ? 7.083 0.710 -11.451 1.00 85.38 84 SER A CA 1
ATOM 681 C C . SER A 1 84 ? 7.820 0.551 -10.119 1.00 85.38 84 SER A C 1
ATOM 683 O O . SER A 1 84 ? 8.731 1.330 -9.829 1.00 85.38 84 SER A O 1
ATOM 685 N N . LEU A 1 85 ? 7.488 -0.476 -9.323 1.00 84.38 85 LEU A N 1
ATOM 686 C CA . LEU A 1 85 ? 8.205 -0.767 -8.075 1.00 84.38 85 LEU A CA 1
ATOM 687 C C . LEU A 1 85 ? 9.686 -1.074 -8.334 1.00 84.38 85 LEU A C 1
ATOM 689 O O . LEU A 1 85 ? 10.556 -0.484 -7.694 1.00 84.38 85 LEU A O 1
ATOM 693 N N . ASN A 1 86 ? 9.975 -1.952 -9.297 1.00 85.00 86 ASN A N 1
ATOM 694 C CA . ASN A 1 86 ? 11.347 -2.297 -9.670 1.00 85.00 86 ASN A CA 1
ATOM 695 C C . ASN A 1 86 ? 12.131 -1.072 -10.135 1.00 85.00 86 ASN A C 1
ATOM 697 O O . ASN A 1 86 ? 13.270 -0.895 -9.721 1.00 85.00 86 ASN A O 1
ATOM 701 N N . GLN A 1 87 ? 11.513 -0.188 -10.919 1.00 88.56 87 GLN A N 1
ATOM 702 C CA . GLN A 1 87 ? 12.161 1.048 -11.335 1.00 88.56 87 GLN A CA 1
ATOM 703 C C . GLN A 1 87 ? 12.544 1.918 -10.129 1.00 88.56 87 GLN A C 1
ATOM 705 O O . GLN A 1 87 ? 13.658 2.428 -10.069 1.00 88.56 87 GLN A O 1
ATOM 710 N N . VAL A 1 88 ? 11.657 2.075 -9.141 1.00 88.56 88 VAL A N 1
ATOM 711 C CA . VAL A 1 88 ? 11.975 2.847 -7.928 1.00 88.56 88 VAL A CA 1
ATOM 712 C C . VAL A 1 88 ? 13.104 2.190 -7.133 1.00 88.56 88 VAL A C 1
ATOM 714 O O . VAL A 1 88 ? 13.995 2.886 -6.638 1.00 88.56 88 VAL A O 1
ATOM 717 N N . LEU A 1 89 ? 13.085 0.860 -7.021 1.00 84.75 89 LEU A N 1
ATOM 718 C CA . LEU A 1 89 ? 14.147 0.108 -6.361 1.00 84.75 89 LEU A CA 1
ATOM 719 C C . LEU A 1 89 ? 15.493 0.338 -7.06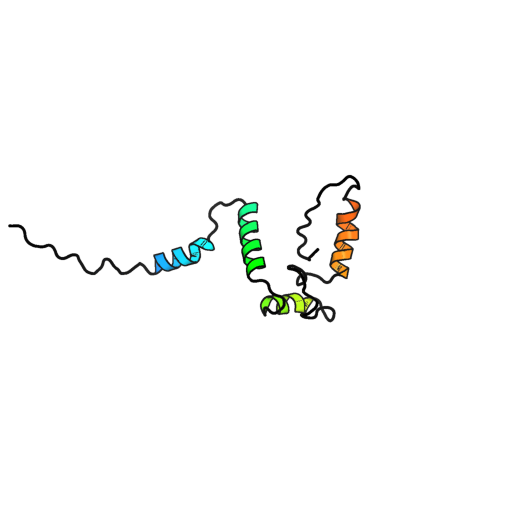0 1.00 84.75 89 LEU A C 1
ATOM 721 O O . LEU A 1 89 ? 16.451 0.752 -6.402 1.00 84.75 89 LEU A O 1
ATOM 725 N N . ASP A 1 90 ? 15.544 0.137 -8.373 1.00 88.56 90 ASP A N 1
ATOM 726 C CA . ASP A 1 90 ? 16.753 0.231 -9.192 1.00 88.56 90 ASP A CA 1
ATOM 727 C C . ASP A 1 90 ? 17.308 1.658 -9.271 1.00 88.56 90 ASP A C 1
ATOM 729 O O . ASP A 1 90 ? 18.518 1.853 -9.145 1.00 88.56 90 ASP A O 1
ATOM 733 N N . ASP A 1 91 ? 16.443 2.661 -9.438 1.00 92.12 91 ASP A N 1
ATOM 734 C CA . ASP A 1 91 ? 16.866 4.046 -9.658 1.00 92.12 91 ASP A CA 1
ATOM 735 C C . ASP A 1 91 ? 17.224 4.768 -8.346 1.00 92.12 91 ASP A C 1
ATOM 737 O O . ASP A 1 91 ? 18.090 5.647 -8.344 1.00 92.12 91 ASP A O 1
ATOM 741 N N . TRP A 1 92 ? 16.574 4.423 -7.224 1.00 85.88 92 TRP A N 1
ATOM 742 C CA . TRP A 1 92 ? 16.623 5.248 -6.005 1.00 85.88 92 TRP A CA 1
ATOM 743 C C . TRP A 1 92 ? 17.050 4.526 -4.737 1.00 85.88 92 TRP A C 1
ATOM 745 O O . TRP A 1 92 ? 17.536 5.179 -3.815 1.00 85.88 92 TRP A O 1
ATOM 755 N N . ILE A 1 93 ? 16.856 3.214 -4.632 1.00 83.69 93 ILE A N 1
ATOM 756 C CA . ILE A 1 93 ? 17.126 2.489 -3.383 1.00 83.69 93 ILE A CA 1
ATOM 757 C C . ILE A 1 93 ? 18.433 1.720 -3.502 1.00 83.69 93 ILE A C 1
ATOM 759 O O . ILE A 1 93 ? 19.381 1.982 -2.757 1.00 83.69 93 ILE A O 1
ATOM 763 N N . LEU A 1 94 ? 18.502 0.794 -4.456 1.00 84.38 94 LEU A N 1
ATOM 764 C CA . LEU A 1 94 ? 19.634 -0.108 -4.639 1.00 84.38 94 LEU A CA 1
ATOM 765 C C . LEU A 1 94 ? 20.972 0.621 -4.855 1.00 84.38 94 LEU A C 1
ATOM 767 O O . LEU A 1 94 ? 21.956 0.184 -4.254 1.00 84.38 94 LEU A O 1
ATOM 771 N N . PRO A 1 95 ? 21.059 1.758 -5.582 1.00 88.56 95 PRO A N 1
ATOM 772 C CA . PRO A 1 95 ? 22.321 2.484 -5.752 1.00 88.56 95 PRO A CA 1
ATOM 773 C C . PRO A 1 95 ? 22.911 3.031 -4.445 1.00 88.56 95 PRO A C 1
ATOM 775 O O . PRO A 1 95 ? 24.101 3.345 -4.379 1.00 88.56 95 PRO A O 1
ATOM 778 N N . HIS A 1 96 ? 22.089 3.167 -3.402 1.00 82.44 96 HIS A N 1
ATOM 779 C CA . HIS A 1 96 ? 22.493 3.681 -2.095 1.00 82.44 96 HIS A CA 1
ATOM 780 C C . HIS A 1 96 ? 22.673 2.582 -1.040 1.00 82.44 96 HIS A C 1
ATOM 782 O O . HIS A 1 96 ? 23.173 2.860 0.054 1.00 82.44 96 HIS A O 1
ATOM 788 N N . LEU A 1 97 ? 22.332 1.330 -1.360 1.00 79.50 97 LEU A N 1
ATOM 789 C CA . LEU A 1 97 ? 22.626 0.183 -0.509 1.00 79.50 97 LEU A CA 1
ATOM 790 C C . LEU A 1 97 ? 24.076 -0.257 -0.737 1.00 79.50 97 LEU A C 1
ATOM 792 O O . LEU A 1 97 ? 24.451 -0.762 -1.791 1.00 79.50 97 LEU A O 1
ATOM 796 N N . THR A 1 98 ? 24.929 -0.063 0.270 1.00 64.06 98 THR A N 1
ATOM 797 C CA . THR A 1 98 ? 26.304 -0.577 0.212 1.00 64.06 98 THR A CA 1
ATOM 798 C C . THR A 1 98 ? 26.320 -2.090 0.439 1.00 64.06 98 THR A C 1
ATOM 800 O O . THR A 1 98 ? 25.598 -2.611 1.286 1.00 64.06 98 THR A O 1
ATOM 803 N N . VAL A 1 99 ? 27.198 -2.795 -0.283 1.00 60.69 99 VAL A N 1
ATOM 804 C CA . VAL A 1 99 ? 27.346 -4.270 -0.282 1.00 60.69 99 VAL A CA 1
ATOM 805 C C . VAL A 1 99 ? 27.686 -4.851 1.110 1.00 60.69 99 VAL A C 1
ATOM 807 O O . VAL A 1 99 ? 27.630 -6.058 1.318 1.00 60.69 99 VAL A O 1
ATOM 810 N N . ASN A 1 100 ? 27.974 -4.003 2.103 1.00 55.44 100 ASN A N 1
ATOM 811 C CA . ASN A 1 100 ? 28.369 -4.391 3.458 1.00 55.44 100 ASN A CA 1
ATOM 812 C C . ASN A 1 100 ? 27.203 -4.430 4.466 1.00 55.44 100 ASN A C 1
ATOM 814 O O . ASN A 1 100 ? 27.372 -4.043 5.620 1.00 55.44 100 ASN A O 1
ATOM 818 N N . GLY A 1 101 ? 26.044 -4.943 4.044 1.00 50.47 101 GLY A N 1
ATOM 819 C CA . GLY A 1 101 ? 25.080 -5.576 4.952 1.00 50.47 101 GLY A CA 1
ATOM 820 C C . GLY A 1 101 ? 24.370 -4.655 5.947 1.00 50.47 101 GLY A C 1
ATOM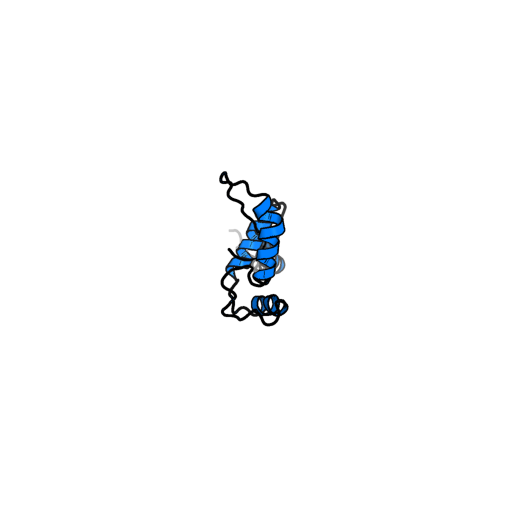 821 O O . GLY A 1 101 ? 24.434 -4.887 7.152 1.00 50.47 101 GLY A O 1
ATOM 822 N N . GLY A 1 102 ? 23.654 -3.647 5.452 1.00 55.47 102 GLY A N 1
ATOM 823 C CA . GLY A 1 102 ? 22.601 -2.985 6.224 1.00 55.47 102 GLY A CA 1
ATOM 824 C C . GLY A 1 102 ? 21.230 -3.519 5.816 1.00 55.47 102 GLY A C 1
ATOM 825 O O . GLY A 1 102 ? 20.904 -3.504 4.632 1.00 55.47 102 GLY A O 1
ATOM 826 N N . GLU A 1 103 ? 20.423 -3.973 6.775 1.00 58.91 103 GLU A N 1
ATOM 827 C CA . GLU A 1 103 ? 19.001 -4.253 6.549 1.00 58.91 103 GLU A CA 1
ATOM 828 C C . GLU A 1 103 ? 18.286 -2.937 6.199 1.00 58.91 103 GLU A C 1
ATOM 830 O O . GLU A 1 103 ? 18.065 -2.077 7.052 1.00 58.91 103 GLU A O 1
ATOM 835 N N . GLY A 1 104 ? 17.964 -2.749 4.920 1.00 52.38 104 GLY A N 1
ATOM 836 C CA . GLY A 1 104 ? 17.168 -1.623 4.447 1.00 52.38 104 GLY A CA 1
ATOM 837 C C . GLY A 1 104 ? 15.686 -1.967 4.514 1.00 52.38 104 GLY A C 1
ATOM 838 O O 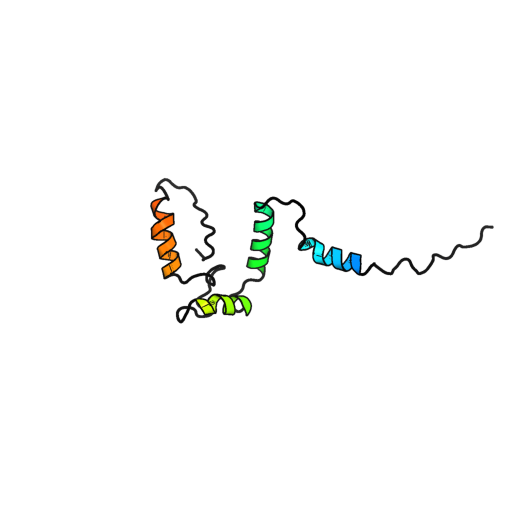. GLY A 1 104 ? 15.161 -2.593 3.601 1.00 52.38 104 GLY A O 1
ATOM 839 N N . CYS A 1 105 ? 14.991 -1.557 5.576 1.00 47.50 105 CYS A N 1
ATOM 840 C CA . CYS A 1 105 ? 13.527 -1.592 5.589 1.00 47.50 105 CYS A CA 1
ATOM 841 C C . CYS A 1 105 ? 12.992 -0.453 4.718 1.00 47.50 105 CYS A C 1
ATOM 843 O O . CYS A 1 105 ? 12.831 0.677 5.183 1.00 47.50 105 CYS A O 1
ATOM 845 N N . VAL A 1 106 ? 12.708 -0.747 3.454 1.00 55.78 106 VAL A N 1
ATOM 846 C CA . VAL A 1 106 ? 11.963 0.166 2.593 1.00 55.78 106 VAL A CA 1
ATOM 847 C C . VAL A 1 106 ? 10.479 -0.128 2.780 1.00 55.78 106 VAL A C 1
ATOM 849 O O . VAL A 1 106 ? 9.915 -1.020 2.160 1.00 55.78 106 VAL A O 1
ATOM 852 N N . ALA A 1 107 ? 9.827 0.649 3.643 1.00 51.06 107 ALA A N 1
ATOM 853 C CA . ALA A 1 107 ? 8.371 0.72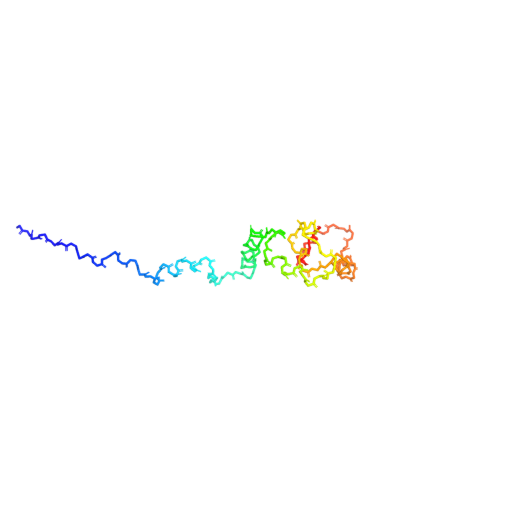8 3.689 1.00 51.06 107 ALA A CA 1
ATOM 854 C C . ALA A 1 107 ? 7.870 1.583 2.508 1.00 51.06 107 ALA A C 1
ATOM 856 O O . ALA A 1 107 ? 7.337 2.672 2.704 1.00 51.06 107 ALA A O 1
ATOM 857 N N . ALA A 1 108 ? 8.103 1.113 1.281 1.00 48.50 108 ALA A N 1
ATOM 858 C CA . ALA A 1 108 ? 7.599 1.724 0.051 1.00 48.50 108 ALA A CA 1
ATOM 859 C C . ALA A 1 108 ? 6.342 1.008 -0.438 1.00 48.50 108 ALA A C 1
ATOM 861 O O . ALA A 1 108 ? 6.109 0.939 -1.627 1.00 48.50 108 ALA A O 1
ATOM 862 N N . GLY A 1 109 ? 5.523 0.470 0.463 1.00 46.84 109 GLY A N 1
ATOM 863 C CA . GLY A 1 109 ? 4.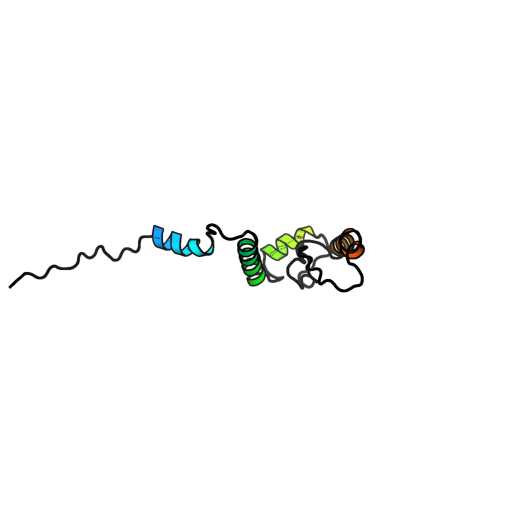127 0.243 0.124 1.00 46.84 109 GLY A CA 1
ATOM 864 C C . GLY A 1 109 ? 3.802 -0.654 -1.071 1.00 46.84 109 GLY A C 1
ATOM 865 O O . GLY A 1 109 ? 2.726 -0.542 -1.629 1.00 46.84 109 GLY A O 1
ATOM 866 N N . GLY A 1 110 ? 4.709 -1.534 -1.449 1.00 40.78 110 GLY A N 1
ATOM 867 C CA . GLY A 1 110 ? 4.534 -2.567 -2.456 1.00 40.78 110 GLY A CA 1
ATOM 868 C C . GLY A 1 110 ? 5.416 -3.711 -2.000 1.00 40.78 110 GLY A C 1
ATOM 869 O O . GLY A 1 110 ? 6.532 -3.453 -1.542 1.00 40.78 110 GLY A O 1
ATOM 870 N N . GLY A 1 111 ? 4.865 -4.921 -1.977 1.00 40.03 111 GLY A N 1
ATOM 871 C CA . GLY A 1 111 ? 5.432 -6.071 -1.286 1.00 40.03 111 GLY A CA 1
ATOM 872 C C . GLY A 1 111 ? 6.866 -6.427 -1.688 1.00 40.03 111 GLY A C 1
ATOM 873 O O . GLY A 1 111 ? 7.372 -6.039 -2.740 1.00 40.03 111 GLY A O 1
ATOM 874 N N . VAL A 1 112 ? 7.501 -7.181 -0.788 1.00 38.53 112 VAL A N 1
ATOM 875 C CA . VAL A 1 112 ? 8.737 -7.947 -1.023 1.00 38.53 112 VAL A CA 1
ATOM 876 C C . VAL A 1 112 ? 8.540 -8.963 -2.143 1.00 38.53 112 VAL A C 1
ATOM 878 O O . VAL A 1 112 ? 7.420 -9.506 -2.229 1.00 38.53 112 VAL A O 1
#